Protein AF-A0A256ZHM0-F1 (afdb_monomer)

Radius of gyration: 20.79 Å; Cα contacts (8 Å, |Δi|>4): 66; chains: 1; bounding box: 43×58×44 Å

Secondary structure (DSSP, 8-state):
--GGG--TTS------TT----PPPPHHHHHHHHHHHHHHHT----GGGHHHHHHHHHHHHHHHHHHHHTT-HHHHHHHHHHHHHHHHHHHHHHT--HHHHHHHHHHHHHTSPTTTT----

Nearest PDB structures (foldseek):
  1vmg-assembly1_A  TM=8.564E-01  e=1.599E-02  Saccharolobus solfataricus P2
  7bgm-assembly1_B  TM=7.125E-01  e=7.941E-02  Medicago truncatula
  6j22-assembly1_B  TM=6.018E-01  e=7.941E-02  Shigella flexneri
  6j2l-assembly1_B  TM=6.181E-01  e=1.329E-01  Shigella flexneri
  3nym-assembly1_B  TM=4.582E-01  e=3.677E+00  Neisseria meningitidis serogroup B

pLDDT: mean 86.06, std 19.8, range [36.94, 98.75]

Mean predicted aligned error: 10.13 Å

Sequence (121 aa):
MRFQDMDWSKKPIRLTRSARMTLPKTISDWVKEIKRWSAQKGFDFDWEQAPTFLMLIVTEASEAMQAWRDDNKAKFAEELADLVIRAFHMAGQLGIDLEVEVARKMAINWRRPYRHGHKRA

Structure (mmCIF, N/CA/C/O backbone):
data_AF-A0A256ZHM0-F1
#
_entry.id   AF-A0A256ZHM0-F1
#
loop_
_atom_site.group_PDB
_atom_site.id
_atom_site.type_symbol
_atom_site.label_atom_id
_atom_site.label_alt_id
_atom_site.label_comp_id
_atom_site.label_asym_id
_atom_site.label_entity_id
_atom_site.label_seq_id
_atom_site.pdbx_PDB_ins_code
_atom_site.Cartn_x
_atom_site.Cartn_y
_atom_site.Cartn_z
_atom_site.occupancy
_atom_site.B_iso_or_equiv
_atom_site.auth_seq_id
_atom_site.auth_comp_id
_atom_site.auth_asym_id
_atom_site.auth_atom_id
_atom_site.pdbx_PDB_model_num
ATOM 1 N N . MET A 1 1 ? -13.610 -33.253 -8.161 1.00 46.84 1 MET A N 1
ATOM 2 C CA . MET A 1 1 ? -14.734 -33.961 -7.505 1.00 46.84 1 MET A CA 1
ATOM 3 C C . MET A 1 1 ? -15.826 -32.930 -7.229 1.00 46.84 1 MET A C 1
ATOM 5 O O . MET A 1 1 ? -15.455 -31.832 -6.824 1.00 46.84 1 MET A O 1
ATOM 9 N N . ARG A 1 2 ? -17.104 -33.181 -7.560 1.00 36.94 2 ARG A N 1
ATOM 10 C CA . ARG A 1 2 ? -18.179 -32.171 -7.442 1.00 36.94 2 ARG A CA 1
ATOM 11 C C . ARG A 1 2 ? -18.819 -32.234 -6.049 1.00 36.94 2 ARG A C 1
ATOM 13 O O . ARG A 1 2 ? -18.893 -33.288 -5.437 1.00 36.94 2 ARG A O 1
ATOM 20 N N . PHE A 1 3 ? -19.295 -31.089 -5.564 1.00 41.53 3 PHE A N 1
ATOM 21 C CA . PHE A 1 3 ? -19.843 -30.887 -4.210 1.00 41.53 3 PHE A CA 1
ATOM 22 C C . PHE A 1 3 ? -21.100 -31.729 -3.896 1.00 41.53 3 PHE A C 1
ATOM 24 O O . PHE A 1 3 ? -21.492 -31.860 -2.743 1.00 41.53 3 PHE A O 1
ATOM 31 N N . GLN A 1 4 ? -2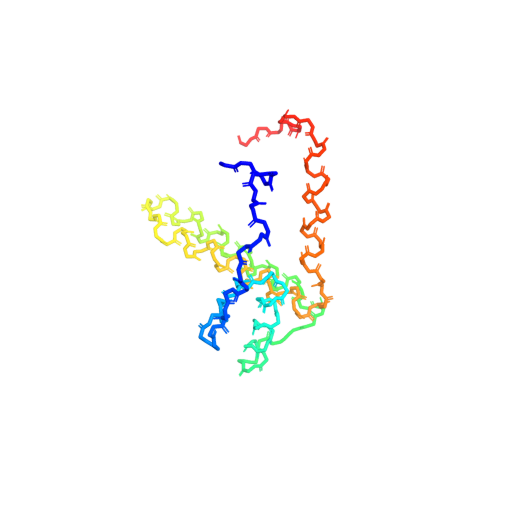1.735 -32.294 -4.925 1.00 53.25 4 GLN A N 1
ATOM 32 C CA . GLN A 1 4 ? -22.962 -33.090 -4.823 1.00 53.25 4 GLN A CA 1
ATOM 33 C C . GLN A 1 4 ? -22.699 -34.577 -4.526 1.00 53.25 4 GLN A C 1
ATOM 35 O O . GLN A 1 4 ? -23.642 -35.306 -4.241 1.00 53.25 4 GLN A O 1
ATOM 40 N N . ASP A 1 5 ? -21.433 -35.009 -4.525 1.00 45.12 5 ASP A N 1
ATOM 41 C CA . ASP A 1 5 ? -21.042 -36.416 -4.359 1.00 45.12 5 ASP A CA 1
ATOM 42 C C . ASP A 1 5 ? -20.648 -36.776 -2.904 1.00 45.12 5 ASP A C 1
ATOM 44 O O . ASP A 1 5 ? -19.991 -37.791 -2.670 1.00 45.12 5 ASP A O 1
ATOM 48 N N . MET A 1 6 ? -20.984 -35.944 -1.905 1.00 57.41 6 MET A N 1
ATOM 49 C CA . MET A 1 6 ? -20.610 -36.184 -0.501 1.00 57.41 6 MET A CA 1
ATOM 50 C C . MET A 1 6 ? -21.687 -36.953 0.279 1.00 57.41 6 MET A C 1
ATOM 52 O O . MET A 1 6 ? -22.816 -36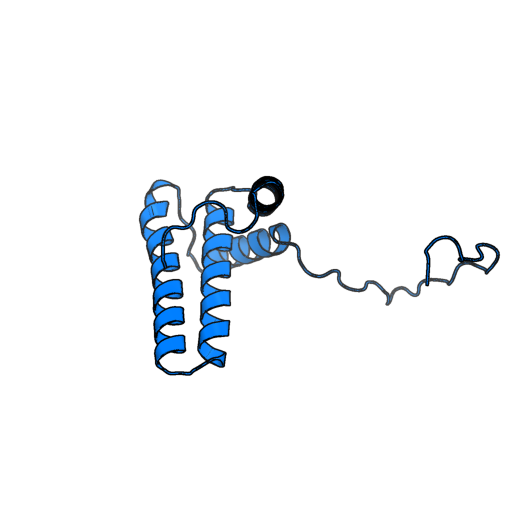.496 0.440 1.00 57.41 6 MET A O 1
ATOM 56 N N . ASP A 1 7 ? -21.294 -38.114 0.807 1.00 60.88 7 ASP A N 1
ATOM 57 C CA . ASP A 1 7 ? -22.084 -38.975 1.692 1.00 60.88 7 ASP A CA 1
ATOM 58 C C . ASP A 1 7 ? -22.074 -38.446 3.142 1.00 60.88 7 ASP A C 1
ATOM 60 O O . ASP A 1 7 ? -21.064 -38.514 3.847 1.00 60.88 7 ASP A O 1
ATOM 64 N N . TRP A 1 8 ? -23.220 -37.927 3.587 1.00 5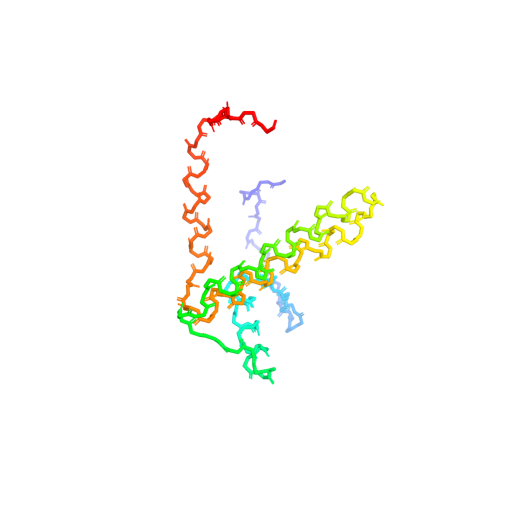4.75 8 TRP A N 1
ATOM 65 C CA . TRP A 1 8 ? -23.435 -37.329 4.911 1.00 54.75 8 TRP A CA 1
ATOM 66 C C . TRP A 1 8 ? -23.674 -38.352 6.037 1.00 54.75 8 TRP A C 1
ATOM 68 O O . TRP A 1 8 ? -23.870 -37.959 7.186 1.00 54.75 8 TRP A O 1
ATOM 78 N N . SER A 1 9 ? -23.652 -39.659 5.750 1.00 58.06 9 SER A N 1
ATOM 79 C CA . SER A 1 9 ? -23.917 -40.711 6.747 1.00 58.06 9 SER A CA 1
ATOM 80 C C . SER A 1 9 ? -22.693 -41.108 7.593 1.00 58.06 9 SER A C 1
ATOM 82 O O . SER A 1 9 ? -22.806 -41.899 8.534 1.00 58.06 9 SER A O 1
ATOM 84 N N . LYS A 1 10 ? -21.508 -40.547 7.316 1.00 55.34 10 LYS A N 1
ATOM 85 C CA . LYS A 1 10 ? -20.280 -40.838 8.072 1.00 55.34 10 LYS A CA 1
ATOM 86 C C . LYS A 1 10 ? -20.181 -39.957 9.322 1.00 55.34 10 LYS A C 1
ATOM 88 O O . LYS A 1 10 ? -20.263 -38.735 9.245 1.00 55.34 10 LYS A O 1
ATOM 93 N N . LYS A 1 11 ? -20.009 -40.610 10.482 1.00 52.00 11 LYS A N 1
ATOM 94 C CA . LYS A 1 11 ? -19.919 -40.012 11.831 1.00 52.00 11 LYS A CA 1
ATOM 95 C C . LYS A 1 11 ? -19.072 -38.727 11.841 1.00 52.00 11 LYS A C 1
ATOM 97 O O . LYS A 1 11 ? -18.017 -38.717 11.205 1.00 52.00 11 LYS A O 1
ATOM 102 N N . PRO A 1 12 ? -19.462 -37.687 12.608 1.00 46.09 12 PRO A N 1
ATOM 103 C CA . PRO A 1 12 ? -18.723 -36.435 12.637 1.00 46.09 12 PRO A CA 1
ATOM 104 C C . PRO A 1 12 ? -17.298 -36.706 13.112 1.00 46.09 12 PRO A C 1
ATOM 106 O O . PRO A 1 12 ? -17.073 -37.207 14.218 1.00 46.09 12 PRO A O 1
ATOM 109 N N . ILE A 1 13 ? -16.336 -36.394 12.247 1.00 55.62 13 ILE A N 1
ATOM 110 C CA . ILE A 1 13 ? -14.920 -36.367 12.591 1.00 55.62 13 ILE A CA 1
ATOM 111 C C . ILE A 1 13 ? -14.808 -35.421 13.788 1.00 55.62 13 ILE A C 1
ATOM 113 O O . ILE A 1 13 ? -15.093 -34.229 13.669 1.00 55.62 13 ILE A O 1
ATOM 117 N N . ARG A 1 14 ? -14.454 -35.949 14.966 1.00 47.03 14 ARG A N 1
ATOM 118 C CA . ARG A 1 14 ? -14.126 -35.117 16.127 1.00 47.03 14 ARG A CA 1
ATOM 119 C C . ARG A 1 14 ? -12.929 -34.259 15.732 1.00 47.03 14 ARG A C 1
ATOM 121 O O . ARG A 1 14 ? -11.803 -34.747 15.729 1.00 47.03 14 ARG A O 1
ATOM 128 N N . LEU A 1 15 ? -13.183 -33.001 15.378 1.00 46.44 15 LEU A N 1
ATOM 129 C CA . LEU A 1 15 ? -12.137 -32.014 15.148 1.00 46.44 15 LEU A CA 1
ATOM 130 C C . LEU A 1 15 ? -11.364 -31.865 16.458 1.00 46.44 15 LEU A C 1
ATOM 132 O O . LEU A 1 15 ? -11.879 -31.369 17.462 1.00 46.44 15 LEU A O 1
ATOM 136 N N . THR A 1 16 ? -10.135 -32.369 16.472 1.00 44.66 16 THR A N 1
ATOM 137 C CA . THR A 1 16 ? -9.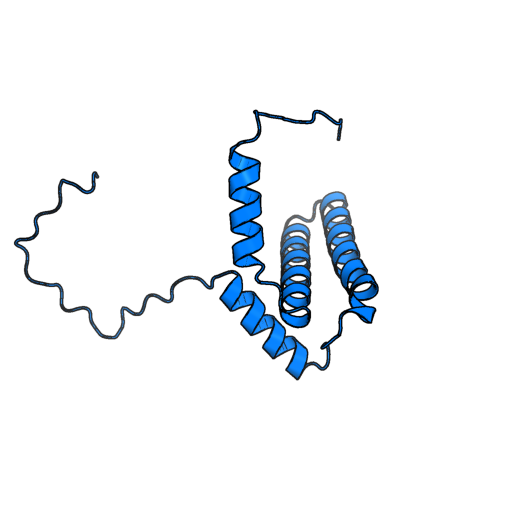212 -32.150 17.576 1.00 44.66 16 THR A CA 1
ATOM 138 C C . THR A 1 16 ? -8.932 -30.651 17.682 1.00 44.66 16 THR A C 1
ATOM 140 O O . THR A 1 16 ? -8.899 -29.916 16.694 1.00 44.66 16 THR A O 1
ATOM 143 N N . ARG A 1 17 ? -8.700 -30.181 18.909 1.00 51.75 17 ARG A N 1
ATOM 144 C CA . ARG A 1 17 ? -8.422 -28.774 19.260 1.00 51.75 17 ARG A CA 1
ATOM 145 C C . ARG A 1 17 ? -7.228 -28.158 18.495 1.00 51.75 17 ARG A C 1
ATOM 147 O O . ARG A 1 17 ? -7.027 -26.950 18.569 1.00 51.75 17 ARG A O 1
ATOM 154 N N . SER A 1 18 ? -6.454 -28.980 17.778 1.00 47.88 18 SER A N 1
ATOM 155 C CA . SER A 1 18 ? -5.264 -28.615 17.001 1.00 47.88 18 SER A CA 1
ATOM 156 C C . SER A 1 18 ? -5.568 -28.176 15.558 1.00 47.88 18 SER A C 1
ATOM 158 O O . SER A 1 18 ? -4.666 -27.691 14.884 1.00 47.88 18 SER A O 1
ATOM 160 N N . ALA A 1 19 ? -6.815 -28.288 15.088 1.00 47.03 19 ALA A N 1
ATOM 161 C CA . ALA A 1 19 ? -7.227 -27.884 13.742 1.00 47.03 19 ALA A CA 1
ATOM 162 C C . ALA A 1 19 ? -7.818 -26.462 13.680 1.00 47.03 19 ALA A C 1
ATOM 164 O O . ALA A 1 19 ? -8.667 -26.172 12.839 1.00 47.03 19 ALA A O 1
ATOM 165 N N . ARG A 1 20 ? -7.352 -25.532 14.528 1.00 48.81 20 ARG A N 1
ATOM 166 C CA . ARG A 1 20 ? -7.395 -24.112 14.147 1.00 48.81 20 ARG A CA 1
ATOM 167 C C . ARG A 1 20 ? -6.339 -23.917 13.060 1.00 48.81 20 ARG A C 1
ATOM 169 O O . ARG A 1 20 ? -5.257 -23.411 13.324 1.00 48.81 20 ARG A O 1
ATOM 176 N N . MET A 1 21 ? -6.641 -24.383 11.847 1.00 52.88 21 MET A N 1
ATOM 177 C CA . MET A 1 21 ? -5.965 -23.904 10.648 1.00 52.88 21 MET A CA 1
ATOM 178 C C . MET A 1 21 ? -6.067 -22.382 10.696 1.00 52.88 21 MET A C 1
ATOM 180 O O . MET A 1 21 ? -7.170 -21.838 10.653 1.00 52.88 21 MET A O 1
ATOM 184 N N . THR A 1 22 ? -4.947 -21.696 10.903 1.00 65.94 22 THR A N 1
ATOM 185 C CA . THR A 1 22 ? -4.915 -20.237 10.883 1.00 65.94 22 THR A CA 1
ATOM 186 C C . THR A 1 22 ? -5.295 -19.817 9.475 1.00 65.94 22 THR A C 1
ATOM 188 O O . THR A 1 22 ? -4.502 -19.988 8.548 1.00 65.94 22 THR A O 1
ATOM 191 N N . LEU A 1 23 ? -6.530 -19.346 9.298 1.00 73.88 23 LEU A N 1
ATOM 192 C CA . LEU A 1 23 ? -6.933 -18.721 8.047 1.00 73.88 23 LEU A CA 1
ATOM 193 C C . LEU A 1 23 ? -5.905 -17.628 7.711 1.00 73.88 23 LEU A C 1
ATOM 195 O O . LEU A 1 23 ? -5.428 -16.949 8.630 1.00 73.88 23 LEU A O 1
ATOM 199 N N . PRO A 1 24 ? -5.520 -17.479 6.432 1.00 87.81 24 PRO A N 1
ATOM 200 C CA . PRO A 1 24 ? -4.632 -16.401 6.036 1.00 87.81 24 PRO A CA 1
ATOM 201 C C . PRO A 1 24 ? -5.259 -15.060 6.429 1.00 87.81 24 PRO A C 1
ATOM 203 O O . PRO A 1 24 ? -6.478 -14.893 6.368 1.00 87.81 24 PRO A O 1
ATOM 206 N N . LYS A 1 25 ? -4.416 -14.119 6.855 1.00 93.06 25 LYS A N 1
ATOM 207 C CA . LYS A 1 25 ? -4.843 -12.765 7.217 1.00 93.06 25 LYS A CA 1
ATOM 208 C C . LYS A 1 25 ? -5.550 -12.096 6.039 1.00 93.06 25 LYS A C 1
ATOM 210 O O . LYS A 1 25 ? -5.065 -12.150 4.909 1.00 93.06 25 LYS A O 1
ATOM 215 N N . THR A 1 26 ? -6.670 -11.448 6.334 1.00 96.94 26 THR A N 1
ATOM 216 C CA . THR A 1 26 ? -7.391 -10.567 5.404 1.00 96.94 26 THR A CA 1
ATOM 217 C C . THR A 1 26 ? -6.645 -9.243 5.208 1.00 96.94 26 THR A C 1
ATOM 219 O O . THR A 1 26 ? -5.720 -8.933 5.967 1.00 96.94 26 THR A O 1
ATOM 222 N N . ILE A 1 27 ? -7.049 -8.420 4.229 1.00 97.81 27 ILE A N 1
ATOM 223 C CA . ILE A 1 27 ? -6.504 -7.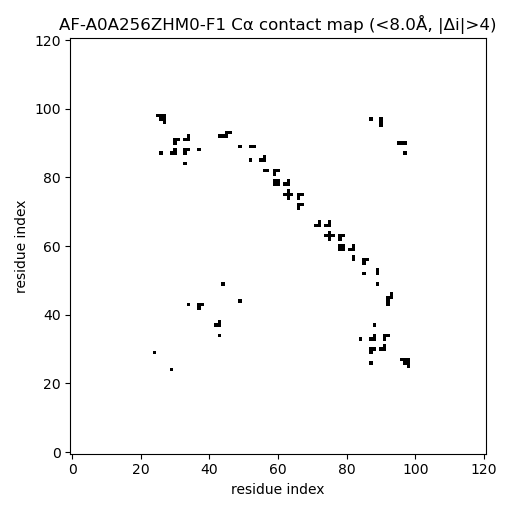051 4.102 1.00 97.81 27 ILE A CA 1
ATOM 224 C C . ILE A 1 27 ? -6.799 -6.270 5.386 1.00 97.81 27 ILE A C 1
ATOM 226 O O . ILE A 1 27 ? -5.917 -5.605 5.928 1.00 97.81 27 ILE A O 1
ATOM 230 N N . SER A 1 28 ? -8.013 -6.413 5.920 1.00 97.81 28 SER A N 1
ATOM 231 C CA . SER A 1 28 ? -8.412 -5.784 7.178 1.00 97.81 28 SER A CA 1
ATOM 232 C C . SER A 1 28 ? -7.536 -6.207 8.360 1.00 97.81 28 SER A C 1
ATOM 234 O O . SER A 1 28 ? -7.223 -5.382 9.221 1.00 97.81 28 SER A O 1
ATOM 236 N N . ASP A 1 29 ? -7.120 -7.475 8.424 1.00 97.81 29 ASP A N 1
ATOM 237 C CA . ASP A 1 29 ? -6.213 -7.960 9.470 1.00 97.81 29 ASP A CA 1
ATOM 238 C C . ASP A 1 29 ? -4.821 -7.336 9.344 1.00 97.81 29 ASP A C 1
ATOM 240 O O . ASP A 1 29 ? -4.256 -6.905 10.352 1.00 97.81 29 ASP A O 1
ATOM 244 N N . TRP A 1 30 ? -4.293 -7.235 8.121 1.00 98.19 30 TRP A N 1
ATOM 245 C CA . TRP A 1 30 ? -3.006 -6.588 7.862 1.00 98.19 30 TRP A CA 1
ATOM 246 C C . TRP A 1 30 ? -3.024 -5.097 8.187 1.00 98.19 30 TRP A C 1
ATOM 248 O O . TRP A 1 30 ? -2.131 -4.618 8.882 1.00 98.19 30 TRP A O 1
ATOM 258 N N . VAL A 1 31 ? -4.060 -4.368 7.767 1.00 98.50 31 VAL A N 1
ATOM 259 C CA . VAL A 1 31 ? -4.227 -2.940 8.084 1.00 98.50 31 VAL A CA 1
ATOM 260 C C . VAL A 1 31 ? -4.250 -2.718 9.600 1.00 98.50 31 VAL A C 1
ATOM 262 O O . VAL A 1 31 ? -3.567 -1.828 10.109 1.00 98.50 31 VAL A O 1
ATOM 265 N N . LYS A 1 32 ? -4.982 -3.554 10.351 1.00 98.06 32 LYS A N 1
ATOM 266 C CA . LYS A 1 32 ? -5.024 -3.478 11.823 1.00 98.06 32 LYS A CA 1
ATOM 267 C C . LYS A 1 32 ? -3.662 -3.747 12.455 1.00 98.06 32 LYS A C 1
ATOM 269 O O . LYS A 1 32 ? -3.296 -3.076 13.418 1.00 98.06 32 LYS A O 1
ATOM 274 N N . GLU A 1 33 ? -2.932 -4.737 11.956 1.00 97.81 33 GLU A N 1
ATOM 275 C CA . GLU A 1 33 ? -1.604 -5.086 12.457 1.00 97.81 33 GLU A CA 1
ATOM 276 C C . GLU A 1 33 ? -0.584 -3.976 12.193 1.00 97.81 33 GLU A C 1
ATOM 278 O O . GLU A 1 33 ? 0.102 -3.543 13.118 1.00 97.81 33 GLU A O 1
ATOM 283 N N . ILE A 1 34 ? -0.558 -3.444 10.972 1.00 97.75 34 ILE A N 1
ATOM 284 C CA . ILE A 1 34 ? 0.355 -2.372 10.569 1.00 97.75 34 ILE A CA 1
ATOM 285 C C . ILE A 1 34 ? 0.037 -1.073 11.308 1.00 97.75 34 ILE A C 1
ATOM 287 O O . ILE A 1 34 ? 0.961 -0.410 11.769 1.00 97.75 34 ILE A O 1
ATOM 291 N N . LYS A 1 35 ? -1.243 -0.729 11.517 1.00 97.12 35 LYS A N 1
ATOM 292 C CA . LYS A 1 35 ? -1.620 0.432 12.341 1.00 97.12 35 LYS A CA 1
ATOM 293 C C . LYS A 1 35 ? -1.090 0.307 13.772 1.00 97.12 35 LYS A C 1
ATOM 295 O O . LYS A 1 35 ? -0.547 1.261 14.316 1.00 97.12 35 LYS A O 1
ATOM 300 N N . ARG A 1 36 ? -1.209 -0.880 14.382 1.00 97.50 36 ARG A N 1
ATOM 301 C CA . ARG A 1 36 ? -0.661 -1.136 15.727 1.00 97.50 36 ARG A CA 1
ATOM 302 C C . ARG A 1 36 ? 0.859 -1.013 15.750 1.00 97.50 36 ARG A C 1
ATOM 304 O O . ARG A 1 36 ? 1.399 -0.431 16.684 1.00 97.50 36 ARG A O 1
ATOM 311 N N . TRP A 1 37 ? 1.535 -1.571 14.749 1.00 97.38 37 TRP A N 1
ATOM 312 C CA . TRP A 1 37 ? 2.987 -1.481 14.624 1.00 97.38 37 TRP A CA 1
ATOM 313 C C . TRP A 1 37 ? 3.452 -0.031 14.423 1.00 97.38 37 TRP A C 1
ATOM 315 O O . TRP A 1 37 ? 4.369 0.401 15.115 1.00 97.38 37 TRP A O 1
ATOM 325 N N . SER A 1 38 ? 2.779 0.741 13.563 1.00 95.88 38 SER A N 1
ATOM 326 C CA . SER A 1 38 ? 3.058 2.166 13.340 1.00 95.88 38 SER A CA 1
ATOM 327 C C . SER A 1 38 ? 2.998 2.964 14.638 1.00 95.88 38 SER A C 1
ATOM 329 O O . SER A 1 38 ? 3.956 3.662 14.970 1.00 95.88 38 SER A O 1
ATOM 331 N N . ALA A 1 39 ? 1.922 2.792 15.412 1.00 95.81 39 ALA A N 1
ATOM 332 C CA . ALA A 1 39 ? 1.741 3.490 16.680 1.00 95.81 39 ALA A CA 1
ATOM 333 C C . ALA A 1 39 ? 2.872 3.179 17.672 1.00 95.81 39 ALA A C 1
ATOM 335 O O . ALA A 1 39 ? 3.395 4.070 18.335 1.00 95.81 39 ALA A O 1
ATOM 336 N N . GLN A 1 40 ? 3.324 1.920 17.726 1.00 97.38 40 GLN A N 1
ATOM 337 C CA . GLN A 1 40 ? 4.462 1.519 18.565 1.00 97.38 40 GLN A CA 1
ATOM 338 C C . GLN A 1 40 ? 5.795 2.123 18.110 1.00 97.38 40 GLN A C 1
ATOM 340 O O . GLN A 1 40 ? 6.713 2.260 18.916 1.00 97.38 40 GLN A O 1
ATOM 345 N N . LYS A 1 41 ? 5.929 2.433 16.820 1.00 95.94 41 LYS A N 1
ATOM 346 C CA . LYS A 1 41 ? 7.140 3.007 16.230 1.00 95.94 41 LYS A CA 1
ATOM 347 C C . LYS A 1 41 ? 7.098 4.532 16.113 1.00 95.94 41 LYS A C 1
ATOM 349 O O . LYS A 1 41 ? 8.113 5.116 15.753 1.00 95.94 41 LYS A O 1
ATOM 354 N N . GLY A 1 42 ? 5.972 5.163 16.449 1.00 94.88 42 GLY A N 1
ATOM 355 C CA . GLY A 1 42 ? 5.796 6.611 16.354 1.00 94.88 42 GLY A CA 1
ATOM 356 C C . GLY A 1 42 ? 5.647 7.115 14.916 1.00 94.88 42 GLY A C 1
ATOM 357 O O . GLY A 1 42 ? 6.064 8.231 14.627 1.00 94.88 42 GLY A O 1
ATOM 358 N N . PHE A 1 43 ? 5.084 6.300 14.017 1.00 93.88 43 PHE A N 1
ATOM 359 C CA . PHE A 1 43 ? 4.850 6.663 12.611 1.00 93.88 43 PHE A CA 1
ATOM 360 C C . PHE A 1 43 ? 3.402 7.078 12.307 1.00 93.88 43 PHE A C 1
ATOM 362 O O . PHE A 1 43 ? 3.025 7.171 11.138 1.00 93.88 43 PHE A O 1
ATOM 369 N N . ASP A 1 44 ? 2.592 7.321 13.339 1.00 95.06 44 ASP A N 1
ATOM 370 C CA . ASP A 1 44 ? 1.212 7.772 13.166 1.00 95.06 44 ASP A CA 1
ATOM 371 C C . ASP A 1 44 ? 1.157 9.157 12.511 1.00 95.06 44 ASP A C 1
ATOM 373 O O . ASP A 1 44 ? 2.012 10.012 12.754 1.00 95.06 44 ASP A O 1
ATOM 377 N N . PHE A 1 45 ? 0.153 9.362 11.659 1.00 96.44 45 PHE A N 1
ATOM 378 C CA . PHE A 1 45 ? -0.022 10.595 10.899 1.00 96.44 45 PHE A CA 1
ATOM 379 C C . PHE A 1 45 ? -1.503 10.875 10.630 1.00 96.44 45 PHE A C 1
ATOM 381 O O . PHE A 1 45 ? -2.335 9.967 10.699 1.00 96.44 45 PHE A O 1
ATOM 388 N N . ASP A 1 46 ? -1.833 12.127 10.316 1.00 96.31 46 ASP A N 1
ATOM 389 C CA . ASP A 1 46 ? -3.201 12.564 10.024 1.00 96.31 46 ASP A CA 1
ATOM 390 C C . ASP A 1 46 ? -3.432 12.915 8.542 1.00 96.31 46 ASP A C 1
ATOM 392 O O . ASP A 1 46 ? -2.567 12.772 7.677 1.00 96.31 46 ASP A O 1
ATOM 396 N N . TRP A 1 47 ? -4.643 13.365 8.219 1.00 97.56 47 TRP A N 1
ATOM 397 C CA . TRP A 1 47 ? -5.015 13.692 6.845 1.00 97.56 47 TRP A CA 1
ATOM 398 C C . TRP A 1 47 ? -4.119 14.762 6.195 1.00 97.56 47 TRP A C 1
ATOM 400 O O . TRP A 1 47 ? -3.821 14.653 5.005 1.00 97.56 47 TRP A O 1
ATOM 410 N N . GLU A 1 48 ? -3.628 15.743 6.955 1.00 98.19 48 GLU A N 1
ATOM 411 C CA . GLU A 1 48 ? -2.800 16.832 6.418 1.00 98.19 48 GLU A CA 1
ATOM 412 C C . GLU A 1 48 ? -1.437 16.320 5.930 1.00 98.19 48 GLU A C 1
ATOM 414 O O . GLU A 1 48 ? -0.833 16.873 5.010 1.00 98.19 48 GLU A O 1
ATOM 419 N N . GLN A 1 49 ? -0.968 15.206 6.495 1.00 97.88 49 GLN A N 1
ATOM 420 C CA . GLN A 1 49 ? 0.285 14.556 6.116 1.00 97.88 49 GLN A CA 1
ATOM 421 C C . GLN A 1 49 ? 0.110 13.503 5.010 1.00 97.88 49 GLN A C 1
ATOM 423 O O . GLN A 1 49 ? 1.107 12.961 4.521 1.00 97.88 49 GLN A O 1
ATOM 428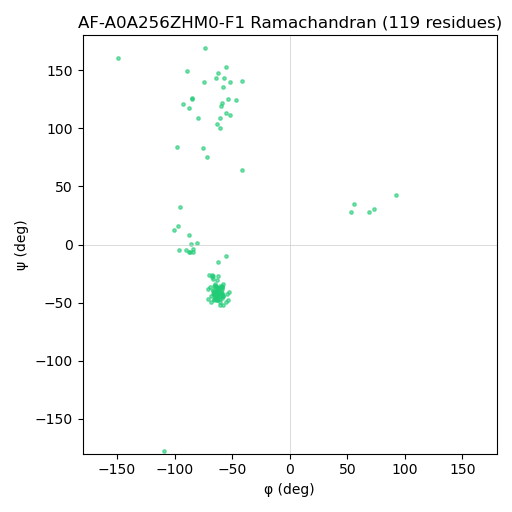 N N . ALA A 1 50 ? -1.123 13.216 4.575 1.00 97.50 50 ALA A N 1
ATOM 429 C CA . ALA A 1 50 ? -1.396 12.205 3.555 1.00 97.50 50 ALA A CA 1
ATOM 430 C C . ALA A 1 50 ? -0.580 12.397 2.259 1.00 97.50 50 ALA A C 1
ATOM 432 O O . ALA A 1 50 ? -0.058 11.395 1.767 1.00 97.50 50 ALA A O 1
ATOM 433 N N . PRO A 1 51 ? -0.369 13.619 1.720 1.00 98.25 51 PRO A N 1
ATOM 434 C CA . PRO A 1 51 ? 0.484 13.811 0.544 1.00 98.25 51 PRO A CA 1
ATOM 435 C C . PRO A 1 51 ? 1.932 13.354 0.767 1.00 98.25 51 PRO A C 1
ATOM 437 O O . PRO A 1 51 ? 2.511 12.701 -0.100 1.00 98.25 51 PRO A O 1
ATOM 440 N N . THR A 1 52 ? 2.503 13.630 1.941 1.00 97.38 52 THR A N 1
ATOM 441 C CA . THR A 1 52 ? 3.863 13.203 2.305 1.00 97.38 52 THR A CA 1
ATOM 442 C C . THR A 1 52 ? 3.964 11.682 2.352 1.00 97.38 52 THR A C 1
ATOM 444 O O . THR A 1 52 ? 4.860 11.096 1.747 1.00 97.38 52 THR A O 1
ATOM 447 N N . PHE A 1 53 ? 3.012 11.019 3.011 1.00 96.94 53 PHE A N 1
ATOM 448 C CA . PHE A 1 53 ? 2.987 9.557 3.080 1.00 96.94 53 PHE A CA 1
ATOM 449 C C . PHE A 1 53 ? 2.647 8.906 1.735 1.00 96.94 53 PHE A C 1
ATOM 451 O O . PHE A 1 53 ? 3.086 7.788 1.469 1.00 96.94 53 PHE A O 1
ATOM 458 N N . LEU A 1 54 ? 1.928 9.604 0.854 1.00 98.00 54 LEU A N 1
ATOM 459 C CA . LEU A 1 54 ? 1.683 9.142 -0.509 1.00 98.00 54 LEU A CA 1
ATOM 460 C C . LEU A 1 54 ? 2.986 9.105 -1.310 1.00 98.00 54 LEU A C 1
ATOM 462 O O . LEU A 1 54 ? 3.190 8.185 -2.097 1.00 98.00 54 LEU A O 1
ATOM 466 N N . MET A 1 55 ? 3.895 10.057 -1.082 1.00 98.50 55 MET A N 1
ATOM 467 C CA . MET A 1 55 ? 5.212 10.044 -1.725 1.00 98.50 55 MET A CA 1
ATOM 468 C C . MET A 1 55 ? 6.090 8.888 -1.255 1.00 98.50 55 MET A C 1
ATOM 470 O O . MET A 1 55 ? 6.854 8.374 -2.062 1.00 98.50 55 MET A O 1
ATOM 474 N N . LEU A 1 56 ? 5.917 8.385 -0.028 1.00 97.69 56 LEU A N 1
ATOM 475 C CA . LEU A 1 56 ? 6.591 7.150 0.390 1.00 97.69 56 LEU A CA 1
ATOM 476 C C . LEU A 1 56 ? 6.150 5.946 -0.455 1.00 97.69 56 LEU A C 1
ATOM 478 O O . LEU A 1 56 ? 6.987 5.136 -0.823 1.00 97.69 56 LEU A O 1
ATOM 482 N N . ILE A 1 57 ? 4.869 5.858 -0.839 1.00 98.31 57 ILE A N 1
ATOM 483 C CA . ILE A 1 57 ? 4.383 4.808 -1.756 1.00 98.31 57 ILE A CA 1
ATOM 484 C C . ILE A 1 57 ? 5.036 4.945 -3.142 1.00 98.31 57 ILE A C 1
ATOM 486 O O . ILE A 1 57 ? 5.381 3.947 -3.773 1.00 98.31 57 ILE A O 1
ATOM 490 N N . VAL A 1 58 ? 5.200 6.181 -3.628 1.00 98.50 58 VAL A N 1
ATOM 491 C CA . VAL A 1 58 ? 5.868 6.454 -4.914 1.00 98.50 58 VAL A CA 1
ATOM 492 C C . VAL A 1 58 ? 7.340 6.043 -4.874 1.00 98.50 58 VAL A C 1
ATOM 494 O O . VAL A 1 58 ? 7.850 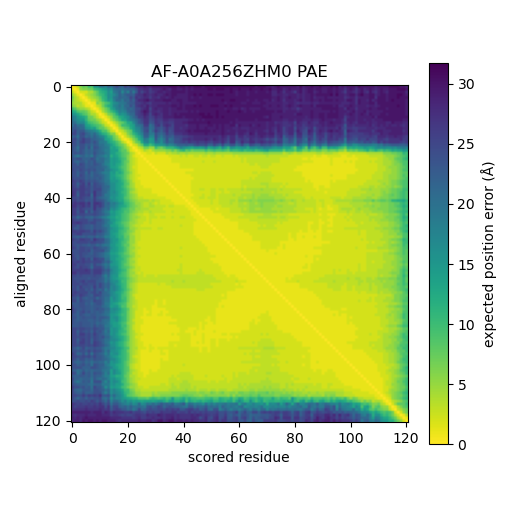5.532 -5.875 1.00 98.50 58 VAL A O 1
ATOM 497 N N . THR A 1 59 ? 8.011 6.225 -3.736 1.00 98.56 59 THR A N 1
ATOM 498 C CA . THR A 1 59 ? 9.383 5.752 -3.537 1.00 98.56 59 THR A CA 1
ATOM 499 C C . THR A 1 59 ? 9.469 4.235 -3.691 1.00 98.56 59 THR A C 1
ATOM 501 O O . THR A 1 59 ? 10.212 3.802 -4.566 1.00 98.56 59 THR A O 1
ATOM 504 N N . GLU A 1 60 ? 8.638 3.442 -2.999 1.00 98.62 60 GLU A N 1
ATOM 505 C CA . GLU A 1 60 ? 8.704 1.966 -3.111 1.00 98.62 60 GLU A CA 1
ATOM 506 C C . GLU A 1 60 ? 8.434 1.494 -4.557 1.00 98.62 60 GLU A C 1
ATOM 508 O O . GLU A 1 60 ? 9.061 0.572 -5.078 1.00 98.62 60 GLU A O 1
ATOM 513 N N . ALA A 1 61 ? 7.537 2.177 -5.281 1.00 98.62 61 ALA A N 1
ATOM 514 C CA . ALA A 1 61 ? 7.312 1.899 -6.702 1.00 98.62 61 ALA A CA 1
ATOM 515 C C . ALA A 1 61 ? 8.546 2.212 -7.574 1.00 98.62 61 ALA A C 1
ATOM 517 O O . ALA A 1 61 ? 8.819 1.512 -8.554 1.00 98.62 61 ALA A O 1
ATOM 518 N N . SER A 1 62 ? 9.288 3.267 -7.233 1.00 98.69 62 SER A N 1
ATOM 519 C CA . SER A 1 62 ? 10.525 3.654 -7.919 1.00 98.69 62 SER A CA 1
ATOM 520 C C . SER A 1 62 ? 11.663 2.676 -7.618 1.00 98.69 62 SER A C 1
ATOM 522 O O . SER A 1 62 ? 12.416 2.324 -8.529 1.00 98.69 62 SER A O 1
ATOM 524 N N . GLU A 1 63 ? 11.750 2.184 -6.382 1.00 98.69 63 GLU A N 1
ATOM 525 C CA . GLU A 1 63 ? 12.701 1.149 -5.963 1.00 98.69 63 GLU A CA 1
ATOM 526 C C . GLU A 1 63 ? 12.406 -0.185 -6.659 1.00 98.69 63 GLU A C 1
ATOM 528 O O . GLU A 1 63 ? 13.319 -0.802 -7.213 1.00 98.69 63 GLU A O 1
ATOM 533 N N . ALA A 1 64 ? 11.131 -0.576 -6.786 1.00 98.69 64 ALA A N 1
ATOM 534 C CA . ALA A 1 64 ? 10.741 -1.730 -7.598 1.00 98.69 64 ALA A CA 1
ATOM 535 C C . ALA A 1 64 ? 11.204 -1.564 -9.056 1.00 98.69 64 ALA A C 1
ATOM 537 O O . ALA A 1 64 ? 11.781 -2.476 -9.649 1.00 98.69 64 ALA A O 1
ATOM 538 N N . MET A 1 65 ? 11.016 -0.381 -9.649 1.00 98.69 65 MET A N 1
ATOM 539 C CA . MET A 1 65 ? 11.479 -0.112 -11.014 1.00 98.69 65 MET A CA 1
ATOM 540 C C . MET A 1 65 ? 13.008 -0.209 -11.142 1.00 98.69 65 MET A C 1
ATOM 542 O O . MET A 1 65 ? 13.518 -0.695 -12.156 1.00 98.69 65 MET A O 1
ATOM 546 N N . GLN A 1 66 ? 13.750 0.234 -10.127 1.00 98.75 66 GLN A N 1
ATOM 547 C CA . GLN A 1 66 ? 15.199 0.068 -10.077 1.00 98.75 66 GLN A CA 1
ATOM 548 C C . GLN A 1 66 ? 15.592 -1.410 -9.974 1.00 98.75 66 GLN A C 1
ATOM 550 O O . GLN A 1 66 ? 16.401 -1.867 -10.775 1.00 98.75 66 GLN A O 1
ATOM 555 N N . ALA A 1 67 ? 14.972 -2.177 -9.078 1.00 98.69 67 ALA A N 1
ATOM 556 C CA . ALA A 1 67 ? 15.238 -3.606 -8.936 1.00 98.69 67 ALA A CA 1
ATOM 557 C C . ALA A 1 67 ? 14.971 -4.382 -10.236 1.00 98.69 67 ALA A C 1
ATOM 559 O O . ALA A 1 67 ? 15.718 -5.297 -10.576 1.00 98.69 67 ALA A O 1
ATOM 560 N N . TRP A 1 68 ? 13.940 -3.993 -10.995 1.00 98.69 68 TRP A N 1
ATOM 561 C CA . TRP A 1 68 ? 13.690 -4.543 -12.328 1.00 98.69 68 TRP A CA 1
ATOM 562 C C . TRP A 1 68 ? 14.807 -4.197 -13.323 1.00 98.69 68 TRP A C 1
ATOM 564 O O . TRP A 1 68 ? 15.246 -5.072 -14.066 1.00 98.69 68 TRP A O 1
ATOM 574 N N . ARG A 1 69 ? 15.286 -2.943 -13.331 1.00 98.56 69 ARG A N 1
ATOM 575 C CA . ARG A 1 69 ? 16.399 -2.502 -14.195 1.00 98.56 69 ARG A CA 1
ATOM 576 C C . ARG A 1 69 ? 17.674 -3.302 -13.927 1.00 98.56 69 ARG A C 1
ATOM 578 O O . ARG A 1 69 ? 18.413 -3.591 -14.862 1.00 98.56 69 ARG A O 1
ATOM 585 N N . ASP A 1 70 ? 17.886 -3.664 -12.670 1.00 98.56 70 ASP A N 1
ATOM 586 C CA . ASP A 1 70 ? 19.065 -4.386 -12.203 1.00 98.56 70 ASP A CA 1
ATOM 587 C C . ASP A 1 70 ? 18.909 -5.923 -12.314 1.00 98.56 70 ASP A C 1
ATOM 589 O O . ASP A 1 70 ? 19.741 -6.661 -11.792 1.00 98.56 70 ASP A O 1
ATOM 593 N N . ASP A 1 71 ? 17.841 -6.418 -12.961 1.00 98.31 71 ASP A N 1
ATOM 594 C CA . ASP A 1 71 ? 17.471 -7.845 -13.073 1.00 98.31 71 ASP A CA 1
ATOM 595 C C . ASP A 1 71 ? 17.391 -8.576 -11.712 1.00 98.31 71 ASP A C 1
ATOM 597 O O . ASP A 1 71 ? 17.579 -9.788 -11.586 1.00 98.31 71 ASP A O 1
ATOM 601 N N . ASN A 1 72 ? 17.076 -7.836 -10.645 1.00 98.56 72 ASN A N 1
ATOM 602 C CA . ASN A 1 72 ? 16.986 -8.354 -9.286 1.00 98.56 72 ASN A CA 1
ATOM 603 C C . ASN A 1 72 ? 15.531 -8.653 -8.904 1.00 98.56 72 ASN A C 1
ATOM 605 O O . ASN A 1 72 ? 14.843 -7.877 -8.235 1.00 98.56 72 ASN A O 1
ATOM 609 N N . LYS A 1 73 ? 15.060 -9.837 -9.298 1.00 98.38 73 LYS A N 1
ATOM 610 C CA . LYS A 1 73 ? 13.680 -10.279 -9.045 1.00 98.38 73 LYS A CA 1
ATOM 611 C C . LYS A 1 73 ? 13.330 -10.434 -7.559 1.00 98.38 73 LYS A C 1
ATOM 613 O O . LYS A 1 73 ? 12.166 -10.268 -7.199 1.00 98.38 73 LYS A O 1
ATOM 618 N N . ALA A 1 74 ? 14.301 -10.773 -6.709 1.00 98.56 74 ALA A N 1
ATOM 619 C CA . ALA A 1 74 ? 14.068 -10.913 -5.272 1.00 98.56 74 ALA A CA 1
ATOM 620 C C . ALA A 1 74 ? 13.773 -9.549 -4.639 1.00 98.56 74 ALA A C 1
ATOM 622 O O . ALA A 1 74 ? 12.743 -9.396 -3.987 1.00 98.56 74 ALA A O 1
ATOM 623 N N . LYS A 1 75 ? 14.611 -8.545 -4.931 1.00 98.56 75 LYS A N 1
ATOM 624 C CA . LYS A 1 75 ? 14.387 -7.170 -4.477 1.00 98.56 75 LYS A CA 1
ATOM 625 C C . LYS A 1 75 ? 13.108 -6.590 -5.076 1.00 98.56 75 LYS A C 1
ATOM 627 O O . LYS A 1 75 ? 12.321 -6.006 -4.356 1.00 98.56 75 LYS A O 1
ATOM 632 N N . PHE A 1 76 ? 12.812 -6.861 -6.349 1.00 98.69 76 PHE A N 1
ATOM 633 C CA . PHE A 1 76 ? 11.541 -6.450 -6.957 1.00 98.69 76 PHE A CA 1
ATOM 634 C C . PHE A 1 76 ? 10.313 -6.946 -6.173 1.00 98.69 76 PHE A C 1
ATOM 636 O O . PHE A 1 76 ? 9.349 -6.208 -5.990 1.00 98.69 76 PHE A O 1
ATOM 643 N N . ALA A 1 77 ? 10.333 -8.202 -5.710 1.00 98.62 77 ALA A N 1
ATOM 644 C CA . ALA A 1 77 ? 9.241 -8.763 -4.917 1.00 98.62 77 ALA A CA 1
ATOM 645 C C . ALA A 1 77 ? 9.145 -8.139 -3.513 1.00 98.62 77 ALA A C 1
ATOM 647 O O . ALA A 1 77 ? 8.034 -7.946 -3.021 1.00 98.62 77 ALA A O 1
ATOM 648 N N . GLU A 1 78 ? 10.285 -7.825 -2.897 1.00 98.69 78 GLU A N 1
ATOM 649 C CA . GLU A 1 78 ? 10.374 -7.091 -1.628 1.00 98.69 78 GLU A CA 1
ATOM 650 C C . GLU A 1 78 ? 9.752 -5.693 -1.759 1.00 98.69 78 GLU A C 1
ATOM 652 O O . GLU A 1 78 ? 8.830 -5.372 -1.016 1.00 98.69 78 GLU A O 1
ATOM 657 N N . GLU A 1 79 ? 10.117 -4.934 -2.795 1.00 98.75 79 GLU A N 1
ATOM 658 C CA . GLU A 1 79 ? 9.583 -3.582 -3.018 1.00 98.75 79 GLU A CA 1
ATOM 659 C C . GLU A 1 79 ? 8.080 -3.560 -3.320 1.00 98.75 79 GLU A C 1
ATOM 661 O O . GLU A 1 79 ? 7.346 -2.659 -2.910 1.00 98.75 79 GLU A O 1
ATOM 666 N N . LEU A 1 80 ? 7.567 -4.588 -4.007 1.00 98.56 80 LEU A N 1
ATOM 667 C CA . LEU A 1 80 ? 6.121 -4.749 -4.165 1.00 98.56 80 LEU A CA 1
ATOM 668 C C . LEU A 1 80 ? 5.417 -4.991 -2.825 1.00 98.56 80 LEU A C 1
ATOM 670 O O . LEU A 1 80 ? 4.284 -4.537 -2.646 1.00 98.56 80 LEU A O 1
ATOM 674 N N . ALA A 1 81 ? 6.052 -5.714 -1.900 1.00 98.50 81 ALA A N 1
ATOM 675 C CA . ALA A 1 81 ? 5.509 -5.908 -0.564 1.00 98.50 81 ALA A CA 1
ATOM 676 C C . ALA A 1 81 ? 5.519 -4.591 0.222 1.00 98.50 81 ALA A C 1
ATOM 678 O O . ALA A 1 81 ? 4.492 -4.243 0.810 1.00 98.50 81 ALA A O 1
ATOM 679 N N . ASP A 1 82 ? 6.609 -3.826 0.161 1.00 98.50 82 ASP A N 1
ATOM 680 C CA . ASP A 1 82 ? 6.719 -2.531 0.835 1.00 98.50 82 ASP A CA 1
ATOM 681 C C . ASP A 1 82 ? 5.684 -1.532 0.314 1.00 98.50 82 ASP A C 1
ATOM 683 O O . ASP A 1 82 ? 4.960 -0.926 1.109 1.00 98.50 82 ASP A O 1
ATOM 687 N N . LEU A 1 83 ? 5.470 -1.462 -1.003 1.00 98.44 83 LEU A N 1
ATOM 688 C CA . LEU A 1 83 ? 4.401 -0.661 -1.608 1.00 98.44 83 LEU A CA 1
ATOM 689 C C . LEU A 1 83 ? 3.027 -0.992 -1.001 1.00 98.44 83 LEU A C 1
ATOM 691 O O . LEU A 1 83 ? 2.270 -0.095 -0.609 1.00 98.44 83 LEU A O 1
ATOM 695 N N . VAL A 1 84 ? 2.697 -2.282 -0.893 1.00 98.38 84 VAL A N 1
ATOM 696 C CA . VAL A 1 84 ? 1.427 -2.746 -0.312 1.00 98.38 84 VAL A CA 1
ATOM 697 C C . VAL A 1 84 ? 1.344 -2.409 1.180 1.00 98.38 84 VAL A C 1
ATOM 699 O O . VAL A 1 84 ? 0.304 -1.934 1.641 1.00 98.38 84 VAL A O 1
ATOM 702 N N . ILE A 1 85 ? 2.432 -2.583 1.932 1.00 98.31 85 ILE A N 1
ATOM 703 C CA . ILE A 1 85 ? 2.505 -2.246 3.360 1.00 98.31 85 ILE A CA 1
ATOM 704 C C . ILE A 1 85 ? 2.289 -0.743 3.577 1.00 98.31 85 ILE A C 1
ATOM 706 O O . ILE A 1 85 ? 1.534 -0.366 4.476 1.00 98.31 85 ILE A O 1
ATOM 710 N N . ARG A 1 86 ? 2.868 0.129 2.741 1.00 98.19 86 ARG A N 1
ATOM 711 C CA . ARG A 1 86 ? 2.642 1.584 2.806 1.00 98.19 86 ARG A CA 1
ATOM 712 C C . ARG A 1 86 ? 1.185 1.947 2.535 1.00 98.19 86 ARG A C 1
ATOM 714 O O . ARG A 1 86 ? 0.623 2.779 3.249 1.00 98.19 86 ARG A O 1
ATOM 721 N N . ALA A 1 87 ? 0.547 1.293 1.565 1.00 98.44 87 ALA A N 1
ATOM 722 C CA . ALA A 1 87 ? -0.877 1.480 1.298 1.00 98.44 87 ALA A CA 1
ATOM 723 C C . ALA A 1 87 ? -1.747 1.029 2.486 1.00 98.44 87 ALA A C 1
ATOM 725 O O . ALA A 1 87 ? -2.685 1.730 2.870 1.00 98.44 87 ALA A O 1
ATOM 726 N N . PHE A 1 88 ? -1.415 -0.103 3.114 1.00 98.50 88 PHE A N 1
ATOM 727 C CA . PHE A 1 88 ? -2.108 -0.590 4.310 1.00 98.50 88 PHE A CA 1
ATOM 728 C C . PHE A 1 88 ? -1.918 0.341 5.505 1.00 98.50 88 PHE A C 1
ATOM 730 O O . PHE A 1 88 ? -2.878 0.613 6.228 1.00 98.50 88 PHE A O 1
ATOM 737 N N . HIS A 1 89 ? -0.705 0.863 5.692 1.00 98.06 89 HIS A N 1
ATOM 738 C CA . HIS A 1 89 ? -0.413 1.849 6.721 1.00 98.06 89 HIS A CA 1
ATOM 739 C C . HIS A 1 89 ? -1.293 3.091 6.547 1.00 98.06 89 HIS A C 1
ATOM 741 O O . HIS A 1 89 ? -2.008 3.465 7.475 1.00 98.06 89 HIS A O 1
ATOM 747 N N . MET A 1 90 ? -1.315 3.671 5.343 1.00 98.12 90 MET A N 1
ATOM 748 C CA . MET A 1 90 ? -2.138 4.841 5.041 1.00 98.12 90 MET A CA 1
ATOM 749 C C . MET A 1 90 ? -3.630 4.576 5.254 1.00 98.12 90 MET A C 1
ATOM 751 O O . MET A 1 90 ? -4.308 5.383 5.887 1.00 98.12 90 MET A O 1
ATOM 755 N N . ALA A 1 91 ? -4.140 3.431 4.79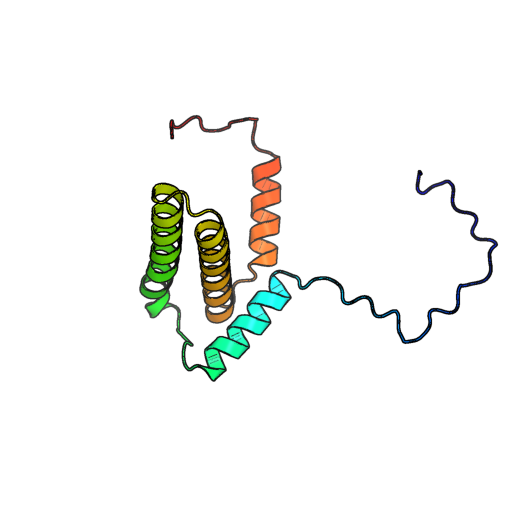6 1.00 98.31 91 ALA A N 1
ATOM 756 C CA . ALA A 1 91 ? -5.529 3.057 5.036 1.00 98.31 91 ALA A CA 1
ATOM 757 C C . ALA A 1 91 ? -5.851 2.967 6.536 1.00 98.31 91 ALA A C 1
ATOM 759 O O . ALA A 1 91 ? -6.883 3.467 6.983 1.00 98.31 91 ALA A O 1
ATOM 760 N N . GLY A 1 92 ? -4.943 2.389 7.327 1.00 97.94 92 GLY A N 1
ATOM 761 C CA . GLY A 1 92 ? -5.081 2.293 8.776 1.00 97.94 92 GLY A CA 1
ATOM 762 C C . GLY A 1 92 ? -5.128 3.658 9.463 1.00 97.94 92 GLY A C 1
ATOM 763 O O . GLY A 1 92 ? -6.005 3.880 10.304 1.00 97.94 92 GLY A O 1
ATOM 764 N N . GLN A 1 93 ? -4.223 4.571 9.108 1.00 97.88 93 GLN A N 1
ATOM 765 C CA . GLN A 1 93 ? -4.164 5.917 9.693 1.00 97.88 93 GLN A CA 1
ATOM 766 C C . GLN A 1 93 ? -5.409 6.738 9.353 1.00 97.88 93 GLN A C 1
ATOM 768 O O . GLN A 1 93 ? -6.031 7.313 10.243 1.00 97.88 93 GLN A O 1
ATOM 773 N N . LEU A 1 94 ? -5.846 6.683 8.095 1.00 97.94 94 LEU A N 1
ATOM 774 C CA . LEU A 1 94 ? -6.968 7.477 7.591 1.00 97.94 94 LEU A CA 1
ATOM 775 C C . LEU A 1 94 ? -8.347 6.831 7.817 1.00 97.94 94 LEU A C 1
ATOM 777 O O . LEU A 1 94 ? -9.362 7.395 7.420 1.00 97.94 94 LEU A O 1
ATOM 781 N N . GLY A 1 95 ? -8.404 5.649 8.439 1.00 97.50 95 GLY A N 1
ATOM 782 C CA . GLY A 1 95 ? -9.664 4.954 8.722 1.00 97.50 95 GLY A CA 1
ATOM 783 C C . GLY A 1 95 ? -10.381 4.432 7.472 1.00 97.50 95 GLY A C 1
ATOM 784 O O . GLY A 1 95 ? -11.604 4.317 7.469 1.00 97.50 95 GLY A O 1
ATOM 785 N N . ILE A 1 96 ? -9.633 4.122 6.412 1.00 98.06 96 ILE A N 1
ATOM 786 C CA . ILE A 1 96 ? -10.170 3.610 5.150 1.00 98.06 96 ILE A CA 1
ATOM 787 C C . ILE A 1 96 ? -10.335 2.092 5.252 1.00 98.06 96 ILE A C 1
ATOM 789 O O . ILE A 1 96 ? -9.370 1.366 5.504 1.00 98.06 96 ILE A O 1
ATOM 793 N N . ASP A 1 97 ? -11.544 1.598 4.980 1.00 98.19 97 ASP A N 1
ATOM 794 C CA . ASP A 1 97 ? -11.784 0.168 4.768 1.00 98.19 97 ASP A CA 1
ATOM 795 C C . ASP A 1 97 ? -11.277 -0.245 3.378 1.00 98.19 97 ASP A C 1
ATOM 797 O O . ASP A 1 97 ? -12.002 -0.276 2.378 1.00 98.19 97 ASP A O 1
ATOM 801 N N . LEU A 1 98 ? -9.972 -0.506 3.307 1.00 98.31 98 LEU A N 1
ATOM 802 C CA . LEU A 1 98 ? -9.303 -0.818 2.051 1.00 98.31 98 LEU A CA 1
ATOM 803 C C . LEU A 1 98 ? -9.771 -2.150 1.454 1.00 98.31 98 LEU A C 1
ATOM 805 O O . LEU A 1 98 ? -9.773 -2.299 0.234 1.00 98.31 98 LEU A O 1
ATOM 809 N N . GLU A 1 99 ? -10.183 -3.112 2.281 1.00 98.38 99 GLU A N 1
ATOM 810 C CA . GLU A 1 99 ? -10.688 -4.399 1.802 1.00 98.38 99 GLU A CA 1
ATOM 811 C C . GLU A 1 99 ? -11.994 -4.223 1.023 1.00 98.38 99 GLU A C 1
ATOM 813 O O . GLU A 1 99 ? -12.125 -4.729 -0.098 1.00 98.38 99 GLU A O 1
ATOM 818 N N . VAL A 1 100 ? -12.923 -3.430 1.567 1.00 98.31 100 VAL A N 1
ATOM 819 C CA . VAL A 1 100 ? -14.168 -3.060 0.884 1.00 98.31 100 VAL A CA 1
ATOM 820 C C . VAL A 1 100 ? -13.881 -2.269 -0.392 1.00 98.31 100 VAL A C 1
ATOM 822 O O . VAL A 1 100 ? -14.458 -2.576 -1.440 1.00 98.31 100 VAL A O 1
ATOM 825 N N . GLU A 1 101 ? -12.969 -1.295 -0.357 1.00 98.44 101 GLU A N 1
ATOM 826 C CA . GLU A 1 101 ? -12.626 -0.499 -1.543 1.00 98.44 101 GLU A CA 1
ATOM 827 C C . GLU A 1 101 ? -11.988 -1.338 -2.658 1.00 98.44 101 GLU A C 1
ATOM 829 O O . GLU A 1 101 ? -12.340 -1.180 -3.833 1.00 98.44 101 GLU A O 1
ATOM 834 N N . VAL A 1 102 ? -11.109 -2.285 -2.314 1.00 98.06 102 VAL A N 1
ATOM 835 C CA . VAL A 1 102 ? -10.532 -3.239 -3.272 1.00 98.06 102 VAL A CA 1
ATOM 836 C C . VAL A 1 102 ? -11.623 -4.129 -3.862 1.00 98.06 102 VAL A C 1
ATOM 838 O O . VAL A 1 102 ? -11.708 -4.247 -5.088 1.00 98.06 102 VAL A O 1
ATOM 841 N N . ALA A 1 103 ? -12.500 -4.708 -3.035 1.00 97.94 103 ALA A N 1
ATOM 842 C CA . ALA A 1 103 ? -13.601 -5.548 -3.506 1.00 97.94 103 ALA A CA 1
ATOM 843 C C . ALA A 1 103 ? -14.536 -4.778 -4.457 1.00 97.94 103 ALA A C 1
ATOM 845 O O . ALA A 1 103 ? -14.854 -5.249 -5.555 1.00 97.94 103 ALA A O 1
ATOM 846 N N . ARG A 1 104 ? -14.906 -3.546 -4.086 1.00 97.75 104 ARG A N 1
ATOM 847 C CA . ARG A 1 104 ? -15.723 -2.639 -4.902 1.00 97.75 104 ARG A CA 1
ATOM 848 C C . ARG A 1 104 ? -15.040 -2.315 -6.229 1.00 97.75 104 ARG A C 1
ATOM 850 O O . ARG A 1 104 ? -15.668 -2.394 -7.290 1.00 97.75 104 ARG A O 1
ATOM 857 N N . LYS A 1 105 ? -13.748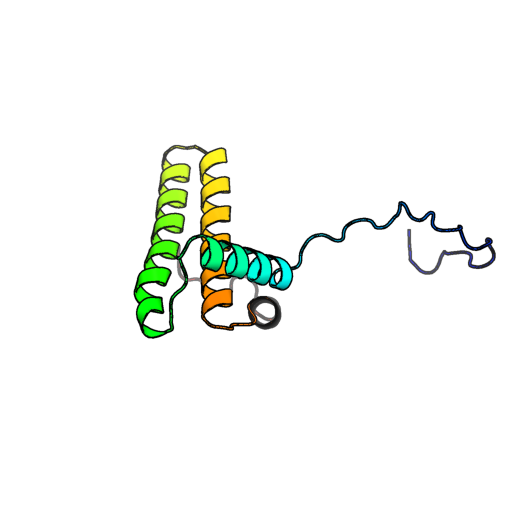 -1.976 -6.202 1.00 96.75 105 LYS A N 1
ATOM 858 C CA . LYS A 1 105 ? -12.973 -1.665 -7.408 1.00 96.75 105 LYS A CA 1
ATOM 859 C C . LYS A 1 105 ? -12.849 -2.876 -8.330 1.00 96.75 105 LYS A C 1
ATOM 861 O O . LYS A 1 105 ? -13.000 -2.725 -9.543 1.00 96.75 105 LYS A O 1
ATOM 866 N N . MET A 1 106 ? -12.623 -4.064 -7.777 1.00 96.38 106 MET A N 1
ATOM 867 C CA . MET A 1 106 ? -12.531 -5.305 -8.543 1.00 96.38 106 MET A CA 1
ATOM 868 C C . MET A 1 106 ? -13.863 -5.688 -9.187 1.00 96.38 106 MET A C 1
ATOM 870 O O . MET A 1 106 ? -13.870 -6.050 -10.364 1.00 96.38 106 MET A O 1
ATOM 874 N N . ALA A 1 107 ? -14.992 -5.505 -8.495 1.00 96.31 107 ALA A N 1
ATOM 875 C CA . ALA A 1 107 ? -16.321 -5.707 -9.075 1.00 96.31 107 ALA A CA 1
ATOM 876 C C . ALA A 1 107 ? -16.572 -4.800 -10.296 1.00 96.31 107 ALA A C 1
ATOM 878 O O . ALA A 1 107 ? -17.188 -5.228 -11.273 1.00 96.31 107 ALA A O 1
ATOM 879 N N . ILE A 1 108 ? -16.059 -3.563 -10.273 1.00 93.94 108 ILE A N 1
ATOM 880 C CA . ILE A 1 108 ? -16.097 -2.645 -11.423 1.00 93.94 108 ILE A CA 1
ATOM 881 C C . ILE A 1 108 ? -15.141 -3.109 -12.527 1.00 93.94 108 ILE A C 1
ATOM 883 O O . ILE A 1 108 ? -15.524 -3.135 -13.695 1.00 93.94 108 ILE A O 1
ATOM 887 N N . ASN A 1 109 ? -13.899 -3.464 -12.184 1.00 92.56 109 ASN A N 1
ATOM 888 C CA . ASN A 1 109 ? -12.889 -3.888 -13.156 1.00 92.56 109 ASN A CA 1
ATOM 889 C C . ASN A 1 109 ? -13.319 -5.147 -13.919 1.00 92.56 109 ASN A C 1
ATOM 891 O O . ASN A 1 109 ? -13.094 -5.218 -15.123 1.00 92.56 109 ASN A O 1
ATOM 895 N N . TRP A 1 110 ? -13.993 -6.088 -13.252 1.00 91.12 110 TRP A N 1
ATOM 896 C CA . TRP A 1 110 ? -14.505 -7.316 -13.866 1.00 91.12 110 TRP A CA 1
ATOM 897 C C . TRP A 1 110 ? -15.550 -7.064 -14.959 1.00 91.12 110 TRP A C 1
ATOM 899 O O . TRP A 1 110 ? -15.696 -7.854 -15.885 1.00 91.12 110 TRP A O 1
ATOM 909 N N . ARG A 1 111 ? -16.268 -5.940 -14.877 1.00 91.69 111 ARG A N 1
ATOM 910 C CA . ARG A 1 111 ? -17.273 -5.538 -15.872 1.00 91.69 111 ARG A CA 1
ATOM 911 C C . ARG A 1 111 ? -16.667 -4.808 -17.074 1.00 91.69 111 ARG A C 1
ATOM 913 O O . ARG A 1 111 ? -17.394 -4.480 -18.007 1.00 91.69 111 ARG A O 1
ATOM 920 N N . ARG A 1 112 ? -15.365 -4.497 -17.055 1.00 87.00 112 ARG A N 1
ATOM 921 C CA . ARG A 1 112 ? -14.706 -3.789 -18.160 1.00 87.00 112 ARG A CA 1
ATOM 922 C C . ARG A 1 112 ? -14.497 -4.742 -19.342 1.00 87.00 112 ARG A C 1
ATOM 924 O O . ARG A 1 112 ? -14.083 -5.879 -19.125 1.00 87.00 112 ARG A O 1
ATOM 931 N N . PRO A 1 113 ? -14.708 -4.285 -20.590 1.00 88.19 113 PRO A N 1
ATOM 932 C CA . PRO A 1 113 ? -14.314 -5.046 -21.769 1.00 88.19 113 PRO A CA 1
ATOM 933 C C . PRO A 1 113 ? -12.827 -5.420 -21.739 1.00 88.19 113 PRO A C 1
ATOM 935 O O . PRO A 1 113 ? -12.000 -4.698 -21.168 1.00 88.19 113 PRO A O 1
ATOM 938 N N . TYR A 1 114 ? -12.475 -6.523 -22.401 1.00 81.31 114 TYR A N 1
ATOM 939 C CA . TYR A 1 114 ? -11.082 -6.932 -22.571 1.00 81.31 114 TYR A CA 1
ATOM 940 C C . TYR A 1 114 ? -10.257 -5.785 -23.178 1.00 81.31 114 TYR A C 1
ATOM 942 O O . TYR A 1 114 ? -10.620 -5.243 -24.220 1.00 81.31 114 TYR A O 1
ATOM 950 N N . ARG A 1 115 ? -9.163 -5.396 -22.504 1.00 74.31 115 ARG A N 1
ATOM 951 C CA . ARG A 1 115 ? -8.290 -4.262 -22.878 1.00 74.31 115 ARG A CA 1
ATOM 952 C C . ARG A 1 115 ? -9.018 -2.915 -23.031 1.00 74.31 115 ARG A C 1
ATOM 954 O O . ARG A 1 115 ? -8.636 -2.086 -23.856 1.00 74.31 115 ARG A O 1
ATOM 961 N N . HIS A 1 116 ? -10.047 -2.655 -22.223 1.00 62.62 116 HIS A N 1
ATOM 962 C CA . HIS A 1 116 ? -10.691 -1.344 -22.224 1.00 62.62 116 HIS A CA 1
ATOM 963 C C . HIS A 1 116 ? -9.693 -0.227 -21.877 1.00 62.62 116 HIS A C 1
ATOM 965 O O . HIS A 1 116 ? -9.096 -0.225 -20.799 1.00 62.62 116 HIS A O 1
ATOM 971 N N . GLY A 1 117 ? -9.555 0.734 -22.795 1.00 63.56 117 GLY A N 1
ATOM 972 C CA . GLY A 1 117 ? -8.733 1.925 -22.611 1.00 63.56 117 GLY A CA 1
ATOM 973 C C . GLY A 1 117 ? -7.296 1.798 -23.107 1.00 63.56 117 GLY A C 1
ATOM 974 O O . GLY A 1 117 ? -6.431 2.285 -22.395 1.00 63.56 117 GLY A O 1
ATOM 975 N N . HIS A 1 118 ? -7.063 1.189 -24.287 1.00 52.38 118 HIS A N 1
ATOM 976 C CA . HIS A 1 118 ? -5.805 1.143 -25.067 1.00 52.38 118 HIS A CA 1
ATOM 977 C C . HIS A 1 118 ? -5.013 2.474 -25.133 1.00 52.38 118 HIS A C 1
ATOM 979 O O . HIS A 1 118 ? -4.800 3.051 -26.198 1.00 52.38 118 HIS A O 1
ATOM 985 N N . LYS A 1 119 ? -4.524 2.968 -24.004 1.00 55.31 119 LYS A N 1
ATOM 986 C CA . LYS A 1 119 ? -3.444 3.933 -23.935 1.00 55.31 119 LYS A CA 1
ATOM 987 C C . LYS A 1 119 ? -2.185 3.086 -23.921 1.00 55.31 119 LYS A C 1
ATOM 989 O O . LYS A 1 119 ? -2.041 2.214 -23.068 1.00 55.31 119 LYS A O 1
ATOM 994 N N . ARG A 1 120 ? -1.366 3.264 -24.957 1.00 37.16 120 ARG A N 1
ATOM 995 C CA . ARG A 1 120 ? -0.045 2.643 -25.076 1.00 37.16 120 ARG A CA 1
ATOM 996 C C . ARG A 1 120 ? 0.686 2.837 -23.742 1.00 37.16 120 ARG A C 1
ATOM 998 O O . ARG A 1 120 ? 0.741 3.969 -23.266 1.00 37.16 120 ARG A O 1
ATOM 1005 N N . ALA A 1 121 ? 1.132 1.737 -23.141 1.00 47.12 121 ALA A N 1
ATOM 1006 C CA . ALA A 1 121 ? 2.248 1.788 -22.208 1.00 47.12 121 ALA A CA 1
ATOM 1007 C C . ALA A 1 121 ? 3.519 2.064 -23.018 1.00 47.12 121 ALA A C 1
ATOM 1009 O O . ALA A 1 121 ? 3.568 1.580 -24.177 1.00 47.12 121 ALA A O 1
#

Solvent-accessible surface area (backbone atoms only — not comparable to full-atom values): 7263 Å² total; per-residue (Å²): 137,67,88,87,77,70,78,83,87,63,76,83,77,80,80,56,93,82,69,72,70,78,73,78,78,50,63,61,52,48,17,55,52,42,37,55,50,30,57,76,70,70,65,69,61,56,80,91,48,44,67,64,59,49,48,53,35,52,46,28,53,51,51,22,52,48,22,55,76,68,71,32,64,68,55,26,54,50,24,53,49,51,29,51,50,45,52,31,34,51,26,39,57,72,70,47,66,56,50,61,52,49,52,53,50,48,60,54,56,71,72,50,61,90,77,68,76,84,66,85,127

Foldseek 3Di:
DDPVPDDPPDDDDPPDPPPPPPDPDDLVRLLVVLLVVCVVVVNADAPVCLVVLVVVLVVLVVQLVVCVVVVNVVSNVVSVVVSSSSVSPSCSNHVHPVRVVVVVVVVVVVPAPDPPPPDDD